Protein AF-A0A7S1TYS5-F1 (afdb_monomer_lite)

Secondary structure (DSSP, 8-state):
-HHHHHHHHHS--SSHHHHHHHHHHHHHHHSTTT-SEEEEEEEEEEEEETTTTTS--SS-EEEEEEEEEEEEEEEETTEEEEEEEEEEEEEEEESSSB-B-S----TT--PPPBSS--EEEEEEEEEEEPHHHHHH---HHHHHHHHHHHHHHHHH-BTTTB--BS-GGG-

Organism: NCBI:txid124430

Sequence (171 aa):
KNTVYALGHQHNFRSAEEFAMILADHFVTTYPQFVHKARITIEETVWQRLGGDSNPHTHAFQKIGPHTGWARAVADRSGLVSLQGGVRSLTLLKTTNSSFTNFHRDRFTLLPEAEDRLLASAIDATWDYCTSFSKRHRDWTGTSSVVLSTLIASFAGDARRGKPSPSVQTT

InterPro domains:
  IPR002042 Uricase [PF01014] (1-66)
  IPR002042 Uricase [PF01014] (84-171)
  IPR002042 Uricase [PR00093] (26-39)
  IPR002042 Uricase [PR00093] (90-106)
  IPR002042 Uricase [PR00093] (106-118)
  IPR002042 Uricase [PTHR42874] (1-171)
  IPR019842 Uricase, conserved site [PS00366] (90-117)

pLDDT: mean 94.83, std 4.05, range [80.44, 98.69]

Structure (mmCIF, N/CA/C/O backbone):
data_AF-A0A7S1TYS5-F1
#
_entry.id   AF-A0A7S1TYS5-F1
#
loop_
_atom_site.group_PDB
_atom_site.id
_atom_site.type_symbol
_atom_site.label_atom_id
_atom_site.label_alt_id
_atom_site.label_comp_id
_atom_site.label_asym_id
_atom_site.label_entity_id
_atom_site.label_seq_id
_atom_site.pdbx_PDB_ins_code
_atom_site.Cartn_x
_atom_site.Cartn_y
_atom_site.Cartn_z
_atom_site.occupancy
_atom_site.B_iso_or_equiv
_atom_site.auth_seq_id
_atom_site.auth_comp_id
_atom_site.auth_asym_id
_atom_site.auth_atom_id
_atom_site.pdbx_PDB_model_num
ATOM 1 N N . LYS A 1 1 ? -21.874 4.413 8.788 1.00 95.31 1 LYS A N 1
ATOM 2 C CA . LYS A 1 1 ? -21.680 5.694 8.059 1.00 95.31 1 LYS A CA 1
ATOM 3 C C . LYS A 1 1 ? -21.520 6.872 9.017 1.00 95.31 1 LYS A C 1
ATOM 5 O O . LYS A 1 1 ? -20.413 7.369 9.118 1.00 95.31 1 LYS A O 1
ATOM 10 N N . ASN A 1 2 ? -22.561 7.279 9.756 1.00 98.12 2 ASN A N 1
ATOM 11 C CA . ASN A 1 2 ? -22.497 8.463 10.632 1.00 98.12 2 ASN A CA 1
ATOM 12 C C . ASN A 1 2 ? -21.369 8.381 11.669 1.00 98.12 2 ASN A C 1
ATOM 14 O O . ASN A 1 2 ? -20.653 9.352 11.852 1.00 98.12 2 ASN A O 1
ATOM 18 N N . THR A 1 3 ? -21.143 7.199 12.248 1.00 98.06 3 THR A N 1
ATOM 19 C CA . THR A 1 3 ? -20.011 6.919 13.143 1.00 98.06 3 THR A CA 1
ATOM 20 C C . THR A 1 3 ? -18.654 7.259 12.525 1.00 98.06 3 THR A C 1
ATOM 22 O O . THR A 1 3 ? -17.811 7.827 13.200 1.00 98.06 3 THR A O 1
ATOM 25 N N . VAL A 1 4 ? -18.449 6.973 11.233 1.00 98.25 4 VAL A N 1
ATOM 26 C CA . VAL A 1 4 ? -17.182 7.279 10.548 1.00 98.25 4 VAL A CA 1
ATOM 27 C C . VAL A 1 4 ? -16.985 8.791 10.449 1.00 98.25 4 VAL A C 1
ATOM 29 O O . VAL A 1 4 ? -15.906 9.279 10.757 1.00 98.25 4 VAL A O 1
ATOM 32 N N . TYR A 1 5 ? -18.030 9.544 10.090 1.00 98.19 5 TYR A N 1
ATOM 33 C CA . TYR A 1 5 ? -17.957 11.009 10.050 1.00 98.19 5 TYR A CA 1
ATOM 34 C C . TYR A 1 5 ? -17.767 11.623 11.440 1.00 98.19 5 TYR A C 1
ATOM 36 O O . TYR A 1 5 ? -16.954 12.528 11.597 1.00 98.19 5 TYR A O 1
ATOM 44 N N . ALA A 1 6 ? -18.479 11.112 12.448 1.00 98.38 6 ALA A N 1
ATOM 45 C CA . ALA A 1 6 ? -18.360 11.583 13.822 1.00 98.38 6 ALA A CA 1
ATOM 46 C C . ALA A 1 6 ? -16.943 11.360 14.365 1.00 98.38 6 ALA A C 1
ATOM 48 O O . ALA A 1 6 ? -16.321 12.305 14.837 1.00 98.38 6 ALA A O 1
ATOM 49 N N . LEU A 1 7 ? -16.395 10.150 14.217 1.00 98.12 7 LEU A N 1
ATOM 50 C CA . LEU A 1 7 ? -15.042 9.837 14.677 1.00 98.12 7 LEU A CA 1
ATOM 51 C C . LEU A 1 7 ? -13.973 10.581 13.875 1.00 98.12 7 LEU A C 1
ATOM 53 O O . LEU A 1 7 ? -12.987 11.023 14.455 1.00 98.12 7 LEU A O 1
ATOM 57 N N . GLY A 1 8 ? -14.188 10.780 12.572 1.00 97.50 8 GLY A N 1
ATOM 58 C CA . GLY A 1 8 ? -13.300 11.592 11.740 1.00 97.50 8 GLY A CA 1
ATOM 59 C C . GLY A 1 8 ? -13.267 13.071 12.144 1.00 97.50 8 GLY A C 1
ATOM 60 O O . GLY A 1 8 ? -12.265 13.737 11.918 1.00 97.50 8 GLY A O 1
ATOM 61 N N . HIS A 1 9 ? -14.339 13.582 12.756 1.00 97.31 9 HIS A N 1
ATOM 62 C CA . HIS A 1 9 ? -14.380 14.933 13.320 1.00 97.31 9 HIS A CA 1
ATOM 63 C C . HIS A 1 9 ? -13.829 14.998 14.755 1.00 97.31 9 HIS A C 1
ATOM 65 O O . HIS A 1 9 ? -13.196 15.981 15.126 1.00 97.31 9 HIS A O 1
ATOM 71 N N . GLN A 1 10 ? -14.079 13.969 15.570 1.00 96.81 10 GLN A N 1
ATOM 72 C CA . GLN A 1 10 ? -13.725 13.938 16.995 1.00 96.81 10 GLN A CA 1
ATOM 73 C C . GLN A 1 10 ? -12.254 13.608 17.263 1.00 96.81 10 GLN A C 1
ATOM 75 O O . GLN A 1 10 ? -11.717 14.013 18.293 1.00 96.81 10 GLN A O 1
ATOM 80 N N . HIS A 1 11 ? -11.609 12.854 16.372 1.00 96.12 11 HIS A N 1
ATOM 81 C CA . HIS A 1 11 ? -10.235 12.404 16.555 1.00 96.12 11 HIS A CA 1
ATOM 82 C C . HIS A 1 11 ? -9.283 13.085 15.579 1.00 96.12 11 HIS A C 1
ATOM 84 O O . HIS A 1 11 ? -9.564 13.212 14.391 1.00 96.12 11 HIS A O 1
ATOM 90 N N . ASN A 1 12 ? -8.097 13.425 16.079 1.00 93.50 12 ASN A N 1
ATOM 91 C CA . ASN A 1 12 ? -6.962 13.750 15.230 1.00 93.50 12 ASN A CA 1
ATOM 92 C C . ASN A 1 12 ? -6.254 12.452 14.836 1.00 93.50 12 ASN A C 1
ATOM 94 O O . ASN A 1 12 ? -5.852 11.678 15.704 1.00 93.50 12 ASN A O 1
ATOM 98 N N . PHE A 1 13 ? -6.078 12.241 13.538 1.00 94.25 13 PHE A N 1
ATOM 99 C CA . PHE A 1 13 ? -5.309 11.139 12.966 1.00 94.25 13 PHE A CA 1
ATOM 100 C C . PHE A 1 13 ? -4.412 11.685 11.856 1.00 94.25 13 PHE A C 1
ATOM 102 O O . PHE A 1 13 ? -4.726 12.697 11.228 1.00 94.25 13 PHE A O 1
ATOM 109 N N . ARG A 1 14 ? -3.272 11.034 11.635 1.00 92.06 14 ARG A N 1
ATOM 110 C CA . ARG A 1 14 ? -2.250 11.463 10.666 1.00 92.06 14 ARG A CA 1
ATOM 111 C C . ARG A 1 14 ? -2.069 10.494 9.502 1.00 92.06 14 ARG A C 1
ATOM 113 O O . ARG A 1 14 ? -1.295 10.782 8.597 1.00 92.06 14 ARG A O 1
ATOM 120 N N . SER A 1 15 ? -2.746 9.348 9.547 1.00 94.81 15 SER A N 1
ATOM 121 C CA . SER A 1 15 ? -2.626 8.272 8.560 1.00 94.81 15 SER A CA 1
ATOM 122 C C . SER A 1 15 ? -3.908 7.445 8.471 1.00 94.81 15 SER A C 1
ATOM 124 O O . SER A 1 15 ? -4.724 7.428 9.403 1.00 94.81 15 SER A O 1
ATOM 126 N N . ALA A 1 16 ? -4.058 6.719 7.364 1.00 96.31 16 ALA A N 1
ATOM 127 C CA . ALA A 1 16 ? -5.119 5.736 7.189 1.00 96.31 16 ALA A CA 1
ATOM 128 C C . ALA A 1 16 ? -5.057 4.616 8.246 1.00 96.31 16 ALA A C 1
ATOM 130 O O . ALA A 1 16 ? -6.099 4.165 8.720 1.00 96.31 16 ALA A O 1
ATOM 131 N N . GLU A 1 17 ? -3.862 4.192 8.668 1.00 96.75 17 GLU A N 1
ATOM 132 C CA . GLU A 1 17 ? -3.672 3.187 9.717 1.00 96.75 17 GLU A CA 1
ATOM 133 C C . 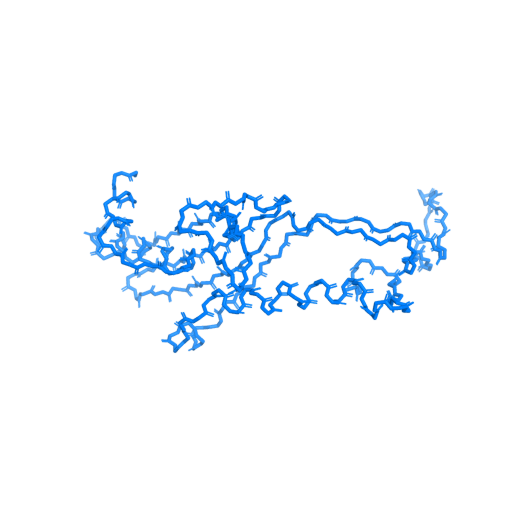GLU A 1 17 ? -4.270 3.623 11.055 1.00 96.75 17 GLU A C 1
ATOM 135 O O . GLU A 1 17 ? -5.035 2.872 11.665 1.00 96.75 17 GLU A O 1
ATOM 140 N N . GLU A 1 18 ? -3.959 4.841 11.505 1.00 95.81 18 GLU A N 1
ATOM 141 C CA . GLU A 1 18 ? -4.497 5.379 12.759 1.00 95.81 18 GLU A CA 1
ATOM 142 C C . GLU A 1 18 ? -6.014 5.450 12.728 1.00 95.81 18 GLU A C 1
ATOM 144 O O . GLU A 1 18 ? -6.677 4.999 13.665 1.00 95.81 18 GLU A O 1
ATOM 149 N N . PHE A 1 19 ? -6.575 5.961 11.634 1.00 97.62 19 PHE A N 1
ATOM 150 C CA . PHE A 1 19 ? -8.018 6.084 11.537 1.00 97.62 19 PHE A CA 1
ATOM 151 C C . PHE A 1 19 ? -8.706 4.717 11.458 1.00 97.62 19 PHE A C 1
ATOM 153 O O . PHE A 1 19 ? -9.735 4.505 12.099 1.00 97.62 19 PHE A O 1
ATOM 160 N N . ALA A 1 20 ? -8.108 3.745 10.762 1.00 97.94 20 ALA A N 1
ATOM 161 C CA . ALA A 1 20 ? -8.619 2.381 10.727 1.00 97.94 20 ALA A CA 1
ATOM 162 C C . ALA A 1 20 ? -8.632 1.741 12.125 1.00 97.94 20 ALA A C 1
ATOM 164 O O . ALA A 1 20 ? -9.608 1.071 12.470 1.00 97.94 20 ALA A O 1
ATOM 165 N N . MET A 1 21 ? -7.593 1.969 12.937 1.00 96.88 21 MET A N 1
ATOM 166 C CA . MET A 1 21 ? -7.543 1.495 14.325 1.00 96.88 21 MET A CA 1
ATOM 167 C C . MET A 1 21 ? -8.620 2.147 15.193 1.00 96.88 21 MET A C 1
ATOM 169 O O . MET A 1 21 ? -9.323 1.427 15.894 1.00 96.88 21 MET A O 1
ATOM 173 N N . ILE A 1 22 ? -8.794 3.471 15.106 1.00 97.38 22 ILE A N 1
ATOM 174 C CA . ILE A 1 22 ? -9.832 4.210 15.849 1.00 97.38 22 ILE A CA 1
ATOM 175 C C . ILE A 1 22 ? -11.222 3.650 15.532 1.00 97.38 22 ILE A C 1
ATOM 177 O O . ILE A 1 22 ? -12.009 3.359 16.431 1.00 97.38 22 ILE A O 1
ATOM 181 N N . LEU A 1 23 ? -11.519 3.454 14.245 1.00 98.44 23 LEU A N 1
ATOM 182 C CA . LEU A 1 23 ? -12.795 2.894 13.812 1.00 98.44 23 LEU A CA 1
ATOM 183 C C . LEU A 1 23 ? -12.981 1.454 14.307 1.00 98.44 23 LEU A C 1
ATOM 185 O O . LEU A 1 23 ? -14.066 1.106 14.772 1.00 98.44 23 LEU A O 1
ATOM 189 N N . ALA A 1 24 ? -11.948 0.613 14.201 1.00 98.06 24 ALA A N 1
ATOM 190 C CA . ALA A 1 24 ? -12.029 -0.787 14.602 1.00 98.06 24 ALA A CA 1
ATOM 191 C C . ALA A 1 24 ? -12.254 -0.922 16.115 1.00 98.06 24 ALA A C 1
ATOM 193 O O . ALA A 1 24 ? -13.146 -1.664 16.528 1.00 98.06 24 ALA A O 1
ATOM 194 N N . ASP A 1 25 ? -11.495 -0.166 16.910 1.00 97.50 25 ASP A N 1
ATOM 195 C CA . ASP A 1 25 ? -11.606 -0.118 18.367 1.00 97.50 25 ASP A CA 1
ATOM 196 C C . ASP A 1 25 ? -12.988 0.375 18.811 1.00 97.50 25 ASP A C 1
ATOM 198 O O . ASP A 1 25 ? -13.644 -0.268 19.631 1.00 97.50 25 ASP A O 1
ATOM 202 N N . HIS A 1 26 ? -13.503 1.441 18.191 1.00 98.00 26 HIS A N 1
ATOM 203 C CA . HIS A 1 26 ? -14.823 1.974 18.520 1.00 98.00 26 HIS A CA 1
ATOM 204 C C . HIS A 1 26 ? -15.932 0.917 18.411 1.00 98.00 26 HIS A C 1
ATOM 206 O O . HIS A 1 26 ? -16.761 0.797 19.313 1.00 98.00 26 HIS A O 1
ATOM 212 N N . PHE A 1 27 ? -15.974 0.135 17.327 1.00 98.25 27 PHE A N 1
ATOM 213 C CA . PHE A 1 27 ? -17.058 -0.832 17.135 1.00 98.25 27 PHE A CA 1
ATOM 214 C C . PHE A 1 27 ? -17.015 -1.988 18.140 1.00 98.25 27 PHE A C 1
ATOM 216 O O . PHE A 1 27 ? -18.071 -2.400 18.623 1.00 98.25 27 PHE A O 1
ATOM 223 N N . VAL A 1 28 ? -15.825 -2.504 18.467 1.00 98.12 28 VAL A N 1
ATOM 224 C CA . VAL A 1 28 ? -15.683 -3.631 19.408 1.00 98.12 28 VAL A CA 1
ATOM 225 C C . VAL A 1 28 ? -15.885 -3.208 20.865 1.00 98.12 28 VAL A C 1
ATOM 227 O O . VAL A 1 28 ? -16.372 -4.008 21.663 1.00 98.12 28 VAL A O 1
ATOM 230 N N . THR A 1 29 ? -15.567 -1.956 21.208 1.00 97.44 29 THR A N 1
ATOM 231 C CA . THR A 1 29 ? -15.734 -1.407 22.565 1.00 97.44 29 THR A CA 1
ATOM 232 C C . THR A 1 29 ? -17.143 -0.877 22.827 1.00 97.44 29 THR A C 1
ATOM 234 O O . THR A 1 29 ? -17.664 -1.060 23.924 1.00 97.44 29 THR A O 1
ATOM 237 N N . THR A 1 30 ? -17.790 -0.265 21.830 1.00 97.69 30 THR A N 1
ATOM 238 C CA . THR A 1 30 ? -19.126 0.344 21.983 1.00 97.69 30 THR A CA 1
ATOM 239 C C . THR A 1 30 ? -20.242 -0.698 21.972 1.00 97.69 30 THR A C 1
ATOM 241 O O . THR A 1 30 ? -21.228 -0.564 22.697 1.00 97.69 30 THR A O 1
ATOM 244 N N . TYR A 1 31 ? -20.096 -1.761 21.175 1.00 96.69 31 TYR A N 1
ATOM 245 C CA . TYR A 1 31 ? -21.123 -2.794 21.008 1.00 96.69 31 TYR A CA 1
ATOM 246 C C . TYR A 1 31 ? -20.615 -4.187 21.401 1.00 96.69 31 TYR A C 1
ATOM 248 O O . TYR A 1 31 ? -20.747 -5.130 20.616 1.00 96.69 31 TYR A O 1
ATOM 256 N N . PRO A 1 32 ? -20.069 -4.373 22.616 1.00 94.69 32 PRO A N 1
ATOM 257 C CA . PRO A 1 32 ? -19.341 -5.588 22.972 1.00 94.69 32 PRO A CA 1
ATOM 258 C C . PRO A 1 32 ? -20.232 -6.834 22.952 1.00 94.69 32 PRO A C 1
ATOM 260 O O . PRO A 1 32 ? -19.739 -7.936 22.728 1.00 94.69 32 PRO A O 1
ATOM 263 N N . GLN A 1 33 ? -21.544 -6.681 23.150 1.00 96.12 33 GLN A N 1
ATOM 264 C CA . GLN A 1 33 ? -22.501 -7.792 23.138 1.00 96.12 33 GLN A CA 1
ATOM 265 C C . GLN A 1 33 ? -22.765 -8.350 21.731 1.00 96.12 33 GLN A C 1
ATOM 267 O O . GLN A 1 33 ? -23.053 -9.535 21.607 1.00 96.12 33 GLN A O 1
ATOM 272 N N . PHE A 1 34 ? -22.634 -7.526 20.686 1.00 96.56 34 PHE A N 1
ATOM 273 C CA . PHE A 1 34 ? -23.006 -7.884 19.309 1.00 96.56 34 PHE A CA 1
ATOM 274 C C . PHE A 1 34 ? -21.806 -7.944 18.360 1.00 96.56 34 PHE A C 1
ATOM 276 O O . PHE A 1 34 ? -21.807 -8.703 17.393 1.00 96.56 34 PHE A O 1
ATOM 283 N N . VAL A 1 35 ? -20.774 -7.142 18.622 1.00 97.69 35 VAL A N 1
ATOM 284 C CA . VAL A 1 35 ? -19.592 -7.024 17.771 1.00 97.69 35 VAL A CA 1
ATOM 285 C C . VAL A 1 35 ? -18.422 -7.725 18.446 1.00 97.69 35 VAL A C 1
ATOM 287 O O . VAL A 1 35 ? -17.851 -7.251 19.424 1.00 97.69 35 VAL A O 1
ATOM 290 N N . HIS A 1 36 ? -18.051 -8.880 17.902 1.00 97.19 36 HIS A N 1
ATOM 291 C CA . HIS A 1 36 ? -16.899 -9.650 18.379 1.00 97.19 36 HIS A CA 1
ATOM 292 C C . HIS A 1 36 ? -15.593 -9.231 17.709 1.00 97.19 36 HIS A C 1
ATOM 294 O O . HIS A 1 36 ? -14.529 -9.357 18.306 1.00 97.19 36 HIS A O 1
ATOM 300 N N . LYS A 1 37 ? -15.675 -8.762 16.462 1.00 98.12 37 LYS A N 1
ATOM 301 C CA . LYS A 1 37 ? -14.524 -8.413 15.636 1.00 98.12 37 LYS A CA 1
ATOM 302 C C . LYS A 1 37 ? -14.919 -7.326 14.648 1.00 98.12 37 LYS A C 1
ATOM 304 O O . LYS A 1 37 ? -15.963 -7.431 14.007 1.00 98.12 37 LYS A O 1
ATOM 309 N N . ALA A 1 38 ? -14.073 -6.317 14.498 1.00 98.44 38 ALA A N 1
ATOM 310 C CA . ALA A 1 38 ? -14.223 -5.264 13.506 1.00 98.44 38 ALA A CA 1
ATOM 311 C C . ALA A 1 38 ? -13.052 -5.317 12.525 1.00 98.44 38 ALA A C 1
ATOM 313 O O . ALA A 1 38 ? -11.895 -5.443 12.924 1.00 98.44 38 ALA A O 1
ATOM 314 N N . ARG A 1 39 ? -13.357 -5.219 11.230 1.00 98.62 39 ARG A N 1
ATOM 315 C CA . ARG A 1 39 ? -12.371 -5.116 10.151 1.00 98.62 39 ARG A CA 1
ATOM 316 C C . ARG A 1 39 ? -12.646 -3.840 9.380 1.00 98.62 39 ARG A C 1
ATOM 318 O O . ARG A 1 39 ? -13.684 -3.724 8.736 1.00 98.62 39 ARG A O 1
ATOM 325 N N . ILE A 1 40 ? -11.694 -2.923 9.418 1.00 98.69 40 ILE A N 1
ATOM 326 C CA . ILE A 1 40 ? -11.775 -1.631 8.749 1.00 98.69 40 ILE A CA 1
ATOM 327 C C . ILE A 1 40 ? -10.707 -1.593 7.670 1.00 98.69 40 ILE A C 1
ATOM 329 O O . ILE A 1 40 ? -9.561 -1.950 7.920 1.00 98.69 40 ILE A O 1
ATOM 333 N N . THR A 1 41 ? -11.089 -1.217 6.454 1.00 98.62 41 THR A N 1
ATOM 334 C CA . THR A 1 41 ? -10.171 -0.993 5.332 1.00 98.62 41 THR A CA 1
ATOM 335 C C . THR A 1 41 ? -10.369 0.433 4.841 1.00 98.62 41 THR A C 1
ATOM 337 O O . THR A 1 41 ? -11.511 0.861 4.679 1.00 98.62 41 THR A O 1
ATOM 340 N N . ILE A 1 42 ? -9.269 1.154 4.651 1.00 98.25 42 ILE A N 1
ATOM 341 C CA . ILE A 1 42 ? -9.248 2.550 4.220 1.00 98.25 42 ILE A CA 1
ATOM 342 C C . ILE A 1 42 ? -8.360 2.656 2.988 1.00 98.25 42 ILE A C 1
ATOM 344 O O . ILE A 1 42 ? -7.256 2.115 2.968 1.00 98.25 42 ILE A O 1
ATOM 348 N N . GLU A 1 43 ? -8.854 3.368 1.982 1.00 96.75 43 GLU A N 1
ATOM 349 C CA . GLU A 1 43 ? -8.076 3.825 0.836 1.00 96.75 43 GLU A CA 1
ATOM 350 C C . GLU A 1 43 ? -7.904 5.337 0.932 1.00 96.75 43 GLU A C 1
ATOM 352 O O . GLU A 1 43 ? -8.871 6.083 1.105 1.00 96.75 43 GLU A O 1
ATOM 357 N N . GLU A 1 44 ? -6.660 5.783 0.841 1.00 95.06 44 GLU A N 1
ATOM 358 C CA . GLU A 1 44 ? -6.265 7.174 0.972 1.00 95.06 44 GLU A CA 1
ATOM 359 C C . GLU A 1 44 ? -5.921 7.750 -0.400 1.00 95.06 44 GLU A C 1
ATOM 361 O O . GLU A 1 44 ? -5.027 7.274 -1.104 1.00 95.06 44 GLU A O 1
ATOM 366 N N . THR A 1 45 ? -6.625 8.815 -0.780 1.00 94.88 45 THR A N 1
ATOM 367 C CA . THR A 1 45 ? -6.226 9.621 -1.935 1.00 94.88 45 THR A CA 1
ATOM 368 C C . THR A 1 45 ? -5.052 10.512 -1.549 1.00 94.88 45 THR A C 1
ATOM 370 O O . THR A 1 45 ? -5.164 11.298 -0.611 1.00 94.88 45 THR A O 1
ATOM 373 N N . VAL A 1 46 ? -3.961 10.438 -2.312 1.00 90.81 46 VAL A N 1
ATOM 374 C CA . VAL A 1 46 ? -2.752 11.224 -2.051 1.00 90.81 46 VAL A CA 1
ATOM 375 C C . VAL A 1 46 ? -2.908 12.641 -2.606 1.00 90.81 46 VAL A C 1
ATOM 377 O O . VAL A 1 46 ? -3.130 12.843 -3.802 1.00 90.81 46 VAL A O 1
ATOM 380 N N . TRP A 1 47 ? -2.759 13.633 -1.731 1.00 92.69 47 TRP A N 1
ATOM 381 C CA . TRP A 1 47 ? -2.756 15.053 -2.078 1.00 92.69 47 TRP A CA 1
ATOM 382 C C . TRP A 1 47 ? -1.400 15.670 -1.743 1.00 92.69 47 TRP A C 1
ATOM 384 O O . TRP A 1 47 ? -0.970 15.651 -0.593 1.00 92.69 47 TRP A O 1
ATOM 394 N N . GLN A 1 48 ? -0.737 16.254 -2.737 1.00 91.50 48 GLN A N 1
ATOM 395 C CA . GLN A 1 48 ? 0.498 17.008 -2.552 1.00 91.50 48 GLN A CA 1
ATOM 396 C C . GLN A 1 48 ? 0.183 18.496 -2.447 1.00 91.50 48 GLN A C 1
ATOM 398 O O . GLN A 1 48 ? -0.540 19.056 -3.271 1.00 91.50 48 GLN A O 1
ATOM 403 N N . ARG A 1 49 ? 0.739 19.153 -1.430 1.00 94.00 49 ARG A N 1
ATOM 404 C CA . ARG A 1 49 ? 0.644 20.606 -1.284 1.00 94.00 49 ARG A CA 1
ATOM 405 C C . ARG A 1 49 ? 1.442 21.293 -2.393 1.00 94.00 49 ARG A C 1
ATOM 407 O O . ARG A 1 49 ? 2.590 20.935 -2.642 1.00 94.00 49 ARG A O 1
ATOM 414 N N . LEU A 1 50 ? 0.840 22.285 -3.045 1.00 93.81 50 LEU A N 1
ATOM 415 C CA . LEU A 1 50 ? 1.514 23.064 -4.087 1.00 93.81 50 LEU A CA 1
ATOM 416 C C . LEU A 1 50 ? 2.566 24.013 -3.490 1.00 93.81 50 LEU A C 1
ATOM 418 O O . LEU A 1 50 ? 2.455 24.402 -2.331 1.00 93.81 50 LEU A O 1
ATOM 422 N N . GLY A 1 51 ? 3.562 24.412 -4.289 1.00 88.06 51 GLY A N 1
ATOM 423 C CA . GLY A 1 51 ? 4.595 25.387 -3.896 1.00 88.06 51 GLY A CA 1
ATOM 424 C C . GLY A 1 51 ? 5.892 24.797 -3.321 1.00 88.06 51 GLY A C 1
ATOM 425 O O . GLY A 1 51 ? 6.851 25.536 -3.106 1.00 88.06 51 GLY A O 1
ATOM 426 N N . GLY A 1 52 ? 5.956 23.471 -3.146 1.00 82.06 52 GLY A N 1
ATOM 427 C CA . GLY A 1 52 ? 7.149 22.767 -2.658 1.00 82.06 52 GLY A CA 1
ATOM 428 C C . GLY A 1 52 ? 7.520 23.117 -1.212 1.00 82.06 52 GLY A C 1
ATOM 429 O O . GLY A 1 52 ? 6.758 23.774 -0.504 1.00 82.06 52 GLY A O 1
ATOM 430 N N . ASP A 1 53 ? 8.702 22.676 -0.778 1.00 80.44 53 ASP A N 1
ATOM 431 C CA . ASP A 1 53 ? 9.146 22.833 0.617 1.00 80.44 53 ASP A CA 1
ATOM 432 C C . ASP A 1 53 ? 9.521 24.280 0.974 1.00 80.44 53 ASP A C 1
ATOM 434 O O . ASP A 1 53 ? 9.410 24.684 2.129 1.00 80.44 53 ASP A O 1
ATOM 438 N N . SER A 1 54 ? 9.957 25.078 -0.007 1.00 87.00 54 SER A N 1
ATOM 439 C CA . SER A 1 54 ? 10.447 26.443 0.220 1.00 87.00 54 SER A CA 1
ATOM 440 C C . SER A 1 54 ? 9.343 27.499 0.296 1.00 87.00 54 SER A C 1
ATOM 442 O O . SER A 1 54 ? 9.544 28.530 0.936 1.00 87.00 54 SER A O 1
ATOM 444 N N . ASN A 1 55 ? 8.188 27.271 -0.339 1.00 91.56 55 ASN A N 1
ATOM 445 C CA . ASN A 1 55 ? 7.045 28.186 -0.290 1.00 91.56 55 ASN A CA 1
ATOM 446 C C . ASN A 1 55 ? 5.705 27.429 -0.404 1.00 91.56 55 ASN A C 1
ATOM 448 O O . ASN A 1 55 ? 5.003 27.549 -1.415 1.00 91.56 55 ASN A O 1
ATOM 452 N N . PRO A 1 56 ? 5.343 26.622 0.610 1.00 93.62 56 PRO A N 1
ATOM 453 C CA . PRO A 1 56 ? 4.137 25.808 0.569 1.00 93.62 56 PRO A CA 1
ATOM 454 C C . PRO A 1 56 ? 2.879 26.681 0.515 1.00 93.62 56 PRO A C 1
ATOM 456 O O . PRO A 1 56 ? 2.639 27.527 1.376 1.00 93.62 56 PRO A O 1
ATOM 459 N N . HIS A 1 57 ? 2.018 26.428 -0.469 1.00 96.19 57 HIS A N 1
ATOM 460 C CA . HIS A 1 57 ? 0.743 27.117 -0.599 1.00 96.19 57 HIS A CA 1
ATOM 461 C C . HIS A 1 57 ? -0.145 26.820 0.617 1.00 96.19 57 HIS A C 1
ATOM 463 O O . HIS A 1 57 ? -0.263 25.677 1.073 1.00 96.19 57 HIS A O 1
ATOM 469 N N . THR A 1 58 ? -0.827 27.843 1.131 1.00 96.31 58 THR A N 1
ATOM 470 C CA . THR A 1 58 ? -1.581 27.753 2.393 1.00 96.31 58 THR A CA 1
ATOM 471 C C . THR A 1 58 ? -2.755 26.770 2.315 1.00 96.31 58 THR A C 1
ATOM 473 O O . THR A 1 58 ? -2.977 26.001 3.249 1.00 96.31 58 THR A O 1
ATOM 476 N N . HIS A 1 59 ? -3.462 26.730 1.182 1.00 95.69 59 HIS A N 1
ATOM 477 C CA . HIS A 1 59 ? -4.677 25.917 1.013 1.00 95.69 59 HIS A CA 1
ATOM 478 C C . HIS A 1 59 ? -4.840 25.227 -0.358 1.00 95.69 59 HIS A C 1
ATOM 480 O O . HIS A 1 59 ? -5.938 24.774 -0.669 1.00 95.69 59 HIS A O 1
ATOM 486 N N . ALA A 1 60 ? -3.795 25.140 -1.191 1.00 95.44 60 ALA A N 1
ATOM 487 C CA . ALA A 1 60 ? -3.898 24.533 -2.524 1.00 95.44 60 ALA A CA 1
ATOM 488 C C . ALA A 1 60 ? -3.120 23.215 -2.609 1.00 95.44 60 ALA A C 1
ATOM 490 O O . ALA A 1 60 ? -1.980 23.114 -2.144 1.00 95.44 60 ALA A O 1
ATOM 491 N N . PHE A 1 61 ? -3.750 22.217 -3.228 1.00 95.75 61 PHE A N 1
ATOM 492 C CA . PHE A 1 61 ? -3.253 20.848 -3.313 1.00 95.75 61 PHE A CA 1
ATOM 493 C C . PHE A 1 61 ? -3.508 20.264 -4.702 1.00 95.75 61 PHE A C 1
ATOM 495 O O . PHE A 1 61 ? -4.518 20.563 -5.337 1.00 95.75 61 PHE A O 1
ATOM 502 N N . GLN A 1 62 ? -2.615 19.385 -5.141 1.00 95.00 62 GLN A N 1
ATOM 503 C CA . GLN A 1 62 ? -2.752 18.583 -6.348 1.00 95.00 62 GLN A CA 1
ATOM 504 C C . GLN A 1 62 ? -2.914 17.114 -5.967 1.00 95.00 62 GLN A C 1
ATOM 506 O O . GLN A 1 62 ? -2.173 16.594 -5.134 1.00 95.00 62 GLN A O 1
ATOM 511 N N . LYS A 1 63 ? -3.874 16.427 -6.590 1.00 94.25 63 LYS A N 1
ATOM 512 C CA . LYS A 1 63 ? -3.991 14.974 -6.462 1.00 94.25 63 LYS A CA 1
ATOM 513 C C . LYS A 1 63 ? -2.796 14.328 -7.158 1.00 94.25 63 LYS A C 1
ATOM 515 O O . LYS A 1 63 ? -2.586 14.570 -8.345 1.00 94.25 63 LYS A O 1
ATOM 520 N N . ILE A 1 64 ? -2.058 13.491 -6.438 1.00 89.50 64 ILE A N 1
ATOM 521 C CA . ILE A 1 64 ? -0.974 12.672 -6.989 1.00 89.50 64 ILE A CA 1
ATOM 522 C C . ILE A 1 64 ? -1.500 11.251 -7.171 1.00 89.50 64 ILE A C 1
ATOM 524 O O . ILE A 1 64 ? -2.261 10.751 -6.347 1.00 89.50 64 ILE A O 1
ATOM 528 N N . GLY A 1 65 ? -1.160 10.616 -8.290 1.00 83.06 65 GLY A N 1
ATOM 529 C CA . GLY A 1 65 ? -1.708 9.310 -8.644 1.00 83.06 65 GLY A CA 1
ATOM 530 C C . GLY A 1 65 ? -1.279 8.860 -10.040 1.00 83.06 65 GLY A C 1
ATOM 531 O O . GLY A 1 65 ? -0.690 9.652 -10.774 1.00 83.06 65 GLY A O 1
ATOM 532 N N . PRO A 1 66 ? -1.521 7.589 -10.402 1.00 87.38 66 PRO A N 1
ATOM 533 C CA . PRO A 1 66 ? -2.752 6.846 -10.092 1.00 87.38 66 PRO A CA 1
ATOM 534 C C . PRO A 1 66 ? -2.794 6.102 -8.750 1.00 87.38 66 PRO A C 1
ATOM 536 O O . PRO A 1 66 ? -3.856 5.607 -8.387 1.00 87.38 66 PRO A O 1
ATOM 539 N N . HIS A 1 67 ? -1.684 6.016 -8.016 1.00 93.38 67 HIS A N 1
ATOM 540 C CA . HIS A 1 67 ? -1.623 5.213 -6.796 1.00 93.38 67 HIS A CA 1
ATOM 541 C C . HIS A 1 67 ? -2.382 5.815 -5.603 1.00 93.38 67 HIS A C 1
ATOM 543 O O . HIS A 1 67 ? -2.493 7.034 -5.471 1.00 93.38 67 HIS A O 1
ATOM 549 N N . THR A 1 68 ? -2.870 4.949 -4.714 1.00 95.44 68 THR A N 1
ATOM 550 C CA . THR A 1 68 ? -3.527 5.317 -3.449 1.00 95.44 68 THR A CA 1
ATOM 551 C C . THR A 1 68 ? -2.845 4.641 -2.264 1.00 95.44 68 THR A C 1
ATOM 553 O O . THR A 1 68 ? -2.307 3.535 -2.385 1.00 95.44 68 THR A O 1
ATOM 556 N N . GLY A 1 69 ? -2.858 5.312 -1.111 1.00 95.44 69 GLY A N 1
ATOM 557 C CA . GLY A 1 69 ? -2.493 4.689 0.158 1.00 95.44 69 GLY A CA 1
ATOM 558 C C . GLY A 1 69 ? -3.569 3.694 0.582 1.00 95.44 69 GLY A C 1
ATOM 559 O O . GLY A 1 69 ? -4.741 3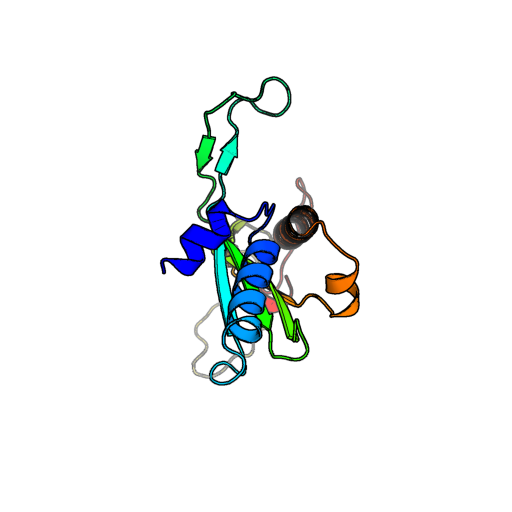.839 0.229 1.00 95.44 69 GLY A O 1
ATOM 560 N N . TRP A 1 70 ? -3.188 2.662 1.323 1.00 97.50 70 TRP A N 1
ATOM 561 C CA . TRP A 1 70 ? -4.105 1.617 1.753 1.00 97.50 70 TRP A CA 1
ATOM 562 C C . TRP A 1 70 ? -3.771 1.166 3.170 1.00 97.50 70 TRP A C 1
ATOM 564 O O . TRP A 1 70 ? -2.612 0.924 3.492 1.00 97.50 70 TRP A O 1
ATOM 574 N N . ALA A 1 71 ? -4.784 1.000 4.013 1.00 98.19 71 ALA A N 1
ATOM 575 C CA . ALA A 1 71 ? -4.606 0.470 5.357 1.00 98.19 71 ALA A CA 1
ATOM 576 C C . ALA A 1 71 ? -5.742 -0.471 5.743 1.00 98.19 71 ALA A C 1
ATOM 578 O O . ALA A 1 71 ? -6.898 -0.296 5.341 1.00 98.19 71 ALA A O 1
ATOM 579 N N . ARG A 1 72 ? -5.430 -1.455 6.587 1.00 98.62 72 ARG A N 1
ATOM 580 C CA . ARG A 1 72 ? -6.435 -2.314 7.210 1.00 98.62 72 ARG A CA 1
ATOM 581 C C . ARG A 1 72 ? -6.119 -2.574 8.667 1.00 98.62 72 ARG A C 1
ATOM 583 O O . ARG A 1 72 ? -5.071 -3.124 8.984 1.00 98.62 72 ARG A O 1
ATOM 5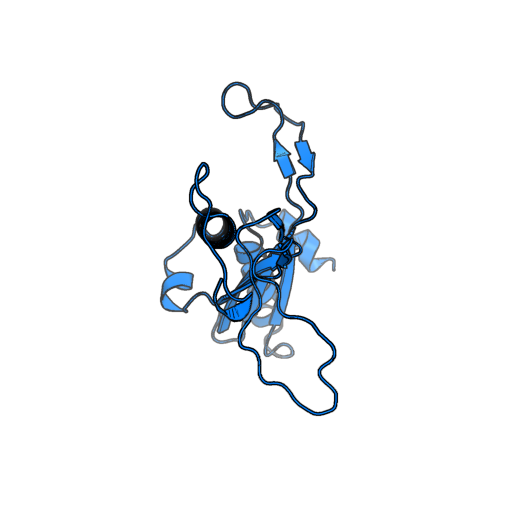90 N N . ALA A 1 73 ? -7.087 -2.289 9.528 1.00 97.94 73 ALA A N 1
ATOM 591 C CA . ALA A 1 73 ? -7.054 -2.668 10.931 1.00 97.94 73 ALA A CA 1
ATOM 592 C C . ALA A 1 73 ? -8.104 -3.741 11.212 1.00 97.94 73 ALA A C 1
ATOM 594 O O . ALA A 1 73 ? -9.233 -3.696 10.711 1.00 97.94 73 ALA A O 1
ATOM 595 N N . VAL A 1 74 ? -7.724 -4.711 12.033 1.00 98.25 74 VAL A N 1
ATOM 596 C CA . VAL A 1 74 ? -8.624 -5.714 12.586 1.00 98.25 74 VAL A CA 1
ATOM 597 C C . VAL A 1 74 ? -8.482 -5.675 14.095 1.00 98.25 74 VAL A C 1
ATOM 599 O O . VAL A 1 74 ? -7.373 -5.831 14.601 1.00 98.25 74 VAL A O 1
ATOM 602 N N . ALA A 1 75 ? -9.591 -5.494 14.801 1.00 97.81 75 ALA A N 1
ATOM 603 C CA . ALA A 1 75 ? -9.639 -5.506 16.257 1.00 97.81 75 ALA A CA 1
ATOM 604 C C . ALA A 1 75 ? -10.724 -6.465 16.752 1.00 97.81 75 ALA A C 1
ATOM 606 O O . ALA A 1 75 ? -11.714 -6.711 16.058 1.00 97.81 75 ALA A O 1
ATOM 607 N N . ASP A 1 76 ? -10.527 -6.997 17.949 1.00 97.38 76 ASP A N 1
ATOM 608 C CA . ASP A 1 76 ? -11.531 -7.707 18.733 1.00 97.38 76 ASP A CA 1
ATOM 609 C C . ASP A 1 76 ? -11.543 -7.156 20.169 1.00 97.38 76 ASP A C 1
ATOM 611 O O . ASP A 1 76 ? -10.918 -6.136 20.460 1.00 97.38 76 ASP A O 1
ATOM 615 N N . ARG A 1 77 ? -12.263 -7.810 21.085 1.00 94.00 77 ARG A N 1
ATOM 616 C CA . ARG A 1 77 ? -12.375 -7.346 22.479 1.00 94.00 77 ARG A CA 1
ATOM 617 C C . ARG A 1 77 ? -11.050 -7.340 23.253 1.00 94.00 77 ARG A C 1
ATOM 619 O O . ARG A 1 77 ? -10.972 -6.692 24.290 1.00 94.00 77 ARG A O 1
ATOM 626 N N . SER A 1 78 ? -10.035 -8.069 22.791 1.00 93.81 78 SER A N 1
ATOM 627 C CA . SER A 1 78 ? -8.686 -8.061 23.372 1.00 93.81 78 SER A CA 1
ATOM 628 C C . SER A 1 78 ? -7.812 -6.915 22.844 1.00 93.81 78 SER A C 1
ATOM 630 O O . SER A 1 78 ? -6.719 -6.683 23.364 1.00 93.81 78 SER A O 1
ATOM 632 N N . GLY A 1 79 ? -8.302 -6.176 21.844 1.00 93.12 79 GLY A N 1
ATOM 633 C CA . GLY A 1 79 ? -7.640 -5.037 21.221 1.00 93.12 79 GLY A CA 1
ATOM 634 C C . GLY A 1 79 ? -7.285 -5.292 19.756 1.00 93.12 79 GLY A C 1
ATOM 635 O O . GLY A 1 79 ? -7.960 -6.028 19.033 1.00 93.12 79 GLY A O 1
ATOM 636 N N . LEU A 1 80 ? -6.215 -4.640 19.295 1.00 95.06 80 LEU A N 1
ATOM 637 C CA . LEU A 1 80 ? -5.736 -4.745 17.918 1.00 95.06 80 LEU A CA 1
ATOM 638 C C . LEU A 1 80 ? -5.183 -6.151 17.626 1.00 95.06 80 LEU A C 1
ATOM 640 O O . LEU A 1 80 ? -4.180 -6.563 18.209 1.00 95.06 80 LEU A O 1
ATOM 644 N N . VAL A 1 81 ? -5.804 -6.845 16.672 1.00 95.94 81 VAL A N 1
ATOM 645 C CA . VAL A 1 81 ? -5.429 -8.194 16.215 1.00 95.94 81 VAL A CA 1
ATOM 646 C C . VAL A 1 81 ? -4.388 -8.128 15.102 1.00 95.94 81 VAL A C 1
ATOM 648 O O . VAL A 1 81 ? -3.391 -8.842 15.138 1.00 95.94 81 VAL A O 1
ATOM 651 N N . SER A 1 82 ? -4.609 -7.275 14.101 1.00 96.50 82 SER A N 1
ATOM 652 C CA . SER A 1 82 ? -3.675 -7.092 12.986 1.00 96.50 82 SER A CA 1
ATOM 653 C C . SER A 1 82 ? -3.802 -5.699 12.394 1.00 96.50 82 SER A C 1
ATOM 655 O O . SER A 1 82 ? -4.915 -5.183 12.256 1.00 96.50 82 SER A O 1
ATOM 657 N N . LEU A 1 83 ? -2.676 -5.139 11.966 1.00 97.62 83 LEU A N 1
ATOM 658 C CA . LEU A 1 83 ? -2.621 -3.900 11.209 1.00 97.62 83 LEU A CA 1
ATOM 659 C C . LEU A 1 83 ? -1.790 -4.128 9.952 1.00 97.62 83 LEU A C 1
ATOM 661 O O . LEU A 1 83 ? -0.702 -4.695 10.019 1.00 97.62 83 LEU A O 1
ATOM 665 N N . GLN A 1 84 ? -2.309 -3.667 8.825 1.00 97.81 84 GLN A N 1
ATOM 666 C CA . GLN A 1 84 ? -1.657 -3.755 7.530 1.00 97.81 84 GLN A CA 1
ATOM 667 C C . GLN A 1 84 ? -1.576 -2.362 6.915 1.00 97.81 84 GLN A C 1
ATOM 669 O O . GLN A 1 84 ? -2.556 -1.614 6.974 1.00 97.81 84 GLN A O 1
ATOM 674 N N . GLY A 1 85 ? -0.436 -2.055 6.306 1.00 97.69 85 GLY A N 1
ATOM 675 C CA . GLY A 1 85 ? -0.268 -0.922 5.401 1.00 97.69 85 GLY A CA 1
ATOM 676 C C . GLY A 1 85 ? -0.207 -1.412 3.958 1.00 97.69 85 GLY A C 1
ATOM 677 O O . GLY A 1 85 ? -0.132 -2.617 3.683 1.00 97.69 85 GLY A O 1
ATOM 678 N N . GLY A 1 86 ? -0.280 -0.491 3.012 1.00 97.62 86 GLY A N 1
ATOM 679 C CA . GLY A 1 86 ? -0.249 -0.835 1.606 1.00 97.62 86 GLY A CA 1
ATOM 680 C C . GLY A 1 86 ? -0.284 0.358 0.672 1.00 97.62 86 GLY A C 1
ATOM 681 O O . GLY A 1 86 ? -0.591 1.487 1.046 1.00 97.62 86 GLY A O 1
ATOM 682 N N . VAL A 1 87 ? -0.014 0.050 -0.588 1.00 97.06 87 VAL A N 1
ATOM 683 C CA . VAL A 1 87 ? -0.217 0.938 -1.730 1.00 97.06 87 VAL A CA 1
ATOM 684 C C . VAL A 1 87 ? -0.988 0.177 -2.795 1.00 97.06 87 VAL A C 1
ATOM 686 O O . VAL A 1 87 ? -0.836 -1.043 -2.933 1.00 97.06 87 VAL A O 1
ATOM 689 N N . ARG A 1 88 ? -1.848 0.881 -3.523 1.00 96.81 88 ARG A N 1
ATOM 690 C CA . ARG A 1 88 ? -2.555 0.341 -4.684 1.00 96.81 88 ARG A CA 1
ATOM 691 C C . ARG A 1 88 ? -2.193 1.120 -5.926 1.00 96.81 88 ARG A C 1
ATOM 693 O O . ARG A 1 88 ? -2.001 2.327 -5.845 1.00 96.81 88 ARG A O 1
ATOM 700 N N . SER A 1 89 ? -2.146 0.444 -7.068 1.00 95.88 89 SER A N 1
ATOM 701 C CA . SER A 1 89 ? -1.949 1.051 -8.389 1.00 95.88 89 SER A CA 1
ATOM 702 C C . SER A 1 89 ? -0.664 1.885 -8.525 1.00 95.88 89 SER A C 1
ATOM 704 O O . SER A 1 89 ? -0.631 2.872 -9.269 1.00 95.88 89 SER A O 1
ATOM 706 N N . LEU A 1 90 ? 0.422 1.492 -7.845 1.00 95.75 90 LEU A N 1
ATOM 707 C CA . LEU A 1 90 ? 1.748 2.081 -8.062 1.00 95.75 90 LEU A CA 1
ATOM 708 C C . LEU A 1 90 ? 2.256 1.682 -9.449 1.00 95.75 90 LEU A C 1
ATOM 710 O O . LEU A 1 90 ? 2.778 0.591 -9.651 1.00 95.75 90 LEU A O 1
ATOM 714 N N . THR A 1 91 ? 2.049 2.569 -10.419 1.00 95.94 91 THR A N 1
ATOM 715 C CA . THR A 1 91 ? 2.335 2.295 -11.828 1.00 95.94 91 THR A CA 1
ATOM 716 C C . THR A 1 91 ? 3.771 2.672 -12.161 1.00 95.94 91 THR A C 1
ATOM 718 O O . THR A 1 91 ? 4.128 3.847 -12.097 1.00 95.94 91 THR A O 1
ATOM 721 N N . LEU A 1 92 ? 4.582 1.678 -12.523 1.00 95.81 92 LEU A N 1
ATOM 722 C CA . LEU A 1 92 ? 5.988 1.836 -12.893 1.00 95.81 92 LEU A CA 1
ATOM 723 C C . LEU A 1 92 ? 6.250 1.225 -14.269 1.00 95.81 92 LEU A C 1
ATOM 725 O O . LEU A 1 92 ? 5.626 0.234 -14.650 1.00 95.81 92 LEU A O 1
ATOM 729 N N . LEU A 1 93 ? 7.200 1.807 -14.999 1.00 96.94 93 LEU A N 1
ATOM 730 C CA . LEU A 1 93 ? 7.650 1.323 -16.299 1.00 96.94 93 LEU A CA 1
ATOM 731 C C . LEU A 1 93 ? 9.163 1.502 -16.420 1.00 96.94 93 LEU A C 1
ATOM 733 O O . LEU A 1 93 ? 9.687 2.568 -16.104 1.00 96.94 93 LEU A O 1
ATOM 737 N N . LYS A 1 94 ? 9.855 0.474 -16.918 1.00 96.75 94 LYS A N 1
ATOM 738 C CA . LYS A 1 94 ? 11.215 0.588 -17.454 1.00 96.75 94 LYS A CA 1
ATOM 739 C C . LYS A 1 94 ? 11.266 0.043 -18.876 1.00 96.75 94 LYS A C 1
ATOM 741 O O . LYS A 1 94 ? 10.568 -0.914 -19.213 1.00 96.75 94 LYS A O 1
ATOM 746 N N . THR A 1 95 ? 12.063 0.693 -19.716 1.00 97.69 95 THR A N 1
ATOM 747 C CA . THR A 1 95 ? 12.084 0.455 -21.166 1.00 97.69 95 THR A CA 1
ATOM 748 C C . THR A 1 95 ? 13.098 -0.596 -21.620 1.00 97.69 95 THR A C 1
ATOM 750 O O . THR A 1 95 ? 13.127 -0.934 -22.796 1.00 97.69 95 THR A O 1
ATOM 753 N N . THR A 1 96 ? 13.928 -1.086 -20.701 1.00 97.38 96 THR A N 1
ATOM 754 C CA . THR A 1 96 ? 14.992 -2.077 -20.918 1.00 97.38 96 THR A CA 1
ATOM 755 C C . THR A 1 96 ? 15.354 -2.714 -19.567 1.00 97.38 96 THR A C 1
ATOM 757 O O . THR A 1 96 ? 14.701 -2.436 -18.550 1.00 97.38 96 THR A O 1
ATOM 760 N N . ASN A 1 97 ? 16.415 -3.524 -19.508 1.00 96.06 97 ASN A N 1
ATOM 761 C CA . ASN A 1 97 ? 16.890 -4.210 -18.304 1.00 96.06 97 ASN A CA 1
ATOM 762 C C . ASN A 1 97 ? 15.813 -5.128 -17.697 1.00 96.06 97 ASN A C 1
ATOM 764 O O . ASN A 1 97 ? 15.727 -5.309 -16.475 1.00 96.06 97 ASN A O 1
ATOM 768 N N . SER A 1 98 ? 14.972 -5.709 -18.551 1.00 97.00 98 SER A N 1
ATOM 769 C CA . SER A 1 98 ? 14.067 -6.794 -18.191 1.00 97.00 98 SER A CA 1
ATOM 770 C C . SER A 1 98 ? 14.183 -7.891 -19.227 1.00 97.00 98 SER A C 1
ATOM 772 O O . SER A 1 98 ? 14.033 -7.630 -20.411 1.00 97.00 98 SER A O 1
ATOM 774 N N . SER A 1 99 ? 14.388 -9.118 -18.773 1.00 96.44 99 SER A N 1
ATOM 775 C CA . SER A 1 99 ? 14.390 -10.293 -19.628 1.00 96.44 99 SER A CA 1
ATOM 776 C C . SER A 1 99 ? 13.353 -11.303 -19.147 1.00 96.44 99 SER A C 1
ATOM 778 O O . SER A 1 99 ? 12.752 -11.163 -18.076 1.00 96.44 99 SER A O 1
ATOM 780 N N . PHE A 1 100 ? 13.073 -12.285 -19.995 1.00 96.69 100 PHE A N 1
ATOM 781 C CA . PHE A 1 100 ? 12.324 -13.483 -19.648 1.00 96.69 100 PHE A CA 1
ATOM 782 C C . PHE A 1 100 ? 12.779 -14.614 -20.561 1.00 96.69 100 PHE A C 1
ATOM 784 O O . PHE A 1 100 ? 12.341 -14.736 -21.707 1.00 96.69 100 PHE A O 1
ATOM 791 N N . THR A 1 101 ? 13.715 -15.397 -20.043 1.00 96.38 101 THR A N 1
ATOM 792 C CA . THR A 1 101 ? 14.406 -16.483 -20.741 1.00 96.38 101 THR A CA 1
ATOM 793 C C . THR A 1 101 ? 14.478 -17.706 -19.826 1.00 96.38 101 THR A C 1
ATOM 795 O O . THR A 1 101 ? 14.181 -17.610 -18.633 1.00 96.38 101 THR A O 1
ATOM 798 N N . ASN A 1 102 ? 14.859 -18.862 -20.367 1.00 94.38 102 ASN A N 1
ATOM 799 C CA . ASN A 1 102 ? 15.033 -20.124 -19.644 1.00 94.38 102 ASN A CA 1
ATOM 800 C C . ASN A 1 102 ? 13.774 -20.618 -18.903 1.00 94.38 102 ASN A C 1
ATOM 802 O O . ASN A 1 102 ? 13.873 -21.306 -17.885 1.00 94.38 102 ASN A O 1
ATOM 806 N N . PHE A 1 103 ? 12.576 -20.276 -19.387 1.00 95.00 103 PHE A N 1
ATOM 807 C CA . PHE A 1 103 ? 11.329 -20.820 -18.843 1.00 95.00 103 PHE A CA 1
ATOM 808 C C . PHE A 1 103 ? 11.048 -22.221 -19.399 1.00 95.00 103 PHE A C 1
ATOM 810 O O . PHE A 1 103 ? 11.442 -22.567 -20.513 1.00 95.00 103 PHE A O 1
ATOM 817 N N . HIS A 1 104 ? 10.333 -23.035 -18.620 1.00 96.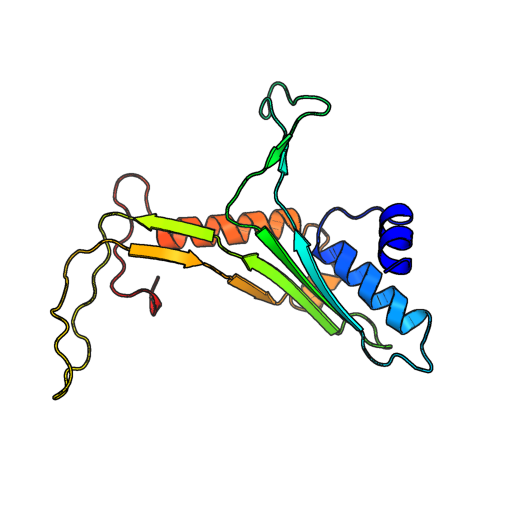19 104 HIS A N 1
ATOM 818 C CA . HIS A 1 104 ? 9.951 -24.381 -19.037 1.00 96.19 104 HIS A CA 1
ATOM 819 C C . HIS A 1 104 ? 9.132 -24.334 -20.333 1.00 96.19 104 HIS A C 1
ATOM 821 O O . HIS A 1 104 ? 8.165 -23.578 -20.431 1.00 96.19 104 HIS A O 1
ATOM 827 N N . ARG A 1 105 ? 9.490 -25.177 -21.306 1.00 96.88 105 ARG A N 1
ATOM 828 C CA . ARG A 1 105 ? 8.772 -25.295 -22.578 1.00 96.88 105 ARG A CA 1
ATOM 829 C C . ARG A 1 105 ? 8.014 -26.608 -22.645 1.00 96.88 105 ARG A C 1
ATOM 831 O O . ARG A 1 105 ? 8.535 -27.666 -22.309 1.00 96.88 105 ARG A O 1
ATOM 838 N N . ASP A 1 106 ? 6.784 -26.530 -23.115 1.00 97.06 106 ASP A N 1
ATOM 839 C CA . ASP A 1 106 ? 5.934 -27.674 -23.414 1.00 97.06 106 ASP A CA 1
ATOM 840 C C . ASP A 1 106 ? 5.300 -27.533 -24.808 1.00 97.06 106 ASP A C 1
ATOM 842 O O . ASP A 1 106 ? 5.576 -26.588 -25.553 1.00 97.06 106 ASP A O 1
ATOM 846 N N . ARG A 1 107 ? 4.410 -28.468 -25.160 1.00 97.12 107 ARG A N 1
ATOM 847 C CA . ARG A 1 107 ? 3.695 -28.473 -26.447 1.00 97.12 107 ARG A CA 1
ATOM 848 C C . ARG A 1 107 ? 2.800 -27.247 -26.694 1.00 97.12 107 ARG A C 1
ATOM 850 O O . ARG A 1 107 ? 2.337 -27.076 -27.815 1.00 97.12 107 ARG A O 1
ATOM 857 N N . PHE A 1 108 ? 2.527 -26.430 -25.676 1.00 97.19 108 PHE A N 1
ATOM 858 C CA . PHE A 1 108 ? 1.708 -25.219 -25.768 1.00 97.19 108 PHE A CA 1
ATOM 859 C C . PHE A 1 108 ? 2.540 -23.932 -25.698 1.00 97.19 108 PHE A C 1
ATOM 861 O O . PHE A 1 108 ? 2.002 -22.829 -25.804 1.00 97.19 108 PHE A O 1
ATOM 868 N N . THR A 1 109 ? 3.857 -24.045 -25.534 1.00 96.00 109 THR A N 1
ATOM 869 C CA . THR A 1 109 ? 4.731 -22.894 -25.337 1.00 96.00 109 THR A CA 1
ATOM 870 C C . THR A 1 109 ? 5.120 -22.262 -26.672 1.00 96.00 109 THR A C 1
ATOM 872 O O . THR A 1 109 ? 6.094 -22.657 -27.315 1.00 96.00 109 THR A O 1
ATOM 875 N N . LEU A 1 110 ? 4.367 -21.234 -27.066 1.00 96.56 110 LEU A N 1
ATOM 876 C CA . LEU A 1 110 ? 4.636 -20.425 -28.263 1.00 96.56 110 LEU A CA 1
ATOM 877 C C . LEU A 1 110 ? 5.454 -19.164 -27.975 1.00 96.56 110 LEU A C 1
ATOM 879 O O . LEU A 1 110 ? 6.000 -18.564 -28.897 1.00 96.56 110 LEU A O 1
ATOM 883 N N . LEU A 1 111 ? 5.540 -18.757 -26.706 1.00 97.12 111 LEU A N 1
ATOM 884 C CA . LEU A 1 111 ? 6.242 -17.543 -26.313 1.00 97.12 111 LEU A CA 1
ATOM 885 C C . LEU A 1 111 ? 7.741 -17.670 -26.666 1.00 97.12 111 LEU A C 1
ATOM 887 O O . LEU A 1 111 ? 8.383 -18.645 -26.240 1.00 97.12 111 LEU A O 1
ATOM 891 N N . PRO A 1 112 ? 8.306 -16.737 -27.453 1.00 96.19 112 PRO A N 1
ATOM 892 C CA . PRO A 1 112 ? 9.745 -16.655 -27.636 1.00 96.19 112 PRO A CA 1
ATOM 893 C C . PRO A 1 112 ? 10.400 -16.110 -26.368 1.00 96.19 112 PRO A C 1
ATOM 895 O O . PRO A 1 112 ? 9.791 -15.376 -25.588 1.00 96.19 112 PRO A O 1
ATOM 898 N N . GLU A 1 113 ? 11.655 -16.478 -26.167 1.00 95.88 113 GLU A N 1
ATOM 899 C CA . GLU A 1 113 ? 12.472 -15.852 -25.137 1.00 95.88 113 GLU A CA 1
ATOM 900 C C . GLU A 1 113 ? 12.763 -14.393 -25.500 1.00 95.88 113 GLU A C 1
ATOM 902 O O . GLU A 1 113 ? 12.843 -14.0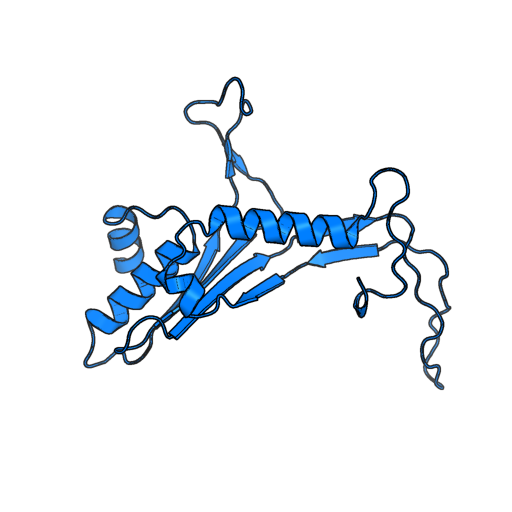39 -26.677 1.00 95.88 113 GLU A O 1
ATOM 907 N N . ALA A 1 114 ? 12.912 -13.545 -24.484 1.00 96.62 114 ALA A N 1
ATOM 908 C CA . ALA A 1 114 ? 13.261 -12.143 -24.665 1.00 96.62 114 ALA A CA 1
ATOM 909 C C . ALA A 1 114 ? 14.420 -11.781 -23.736 1.00 96.62 114 ALA A C 1
ATOM 911 O O . ALA A 1 114 ? 14.254 -11.766 -22.515 1.00 96.62 114 ALA A O 1
ATOM 912 N N . GLU A 1 115 ? 15.588 -11.492 -24.308 1.00 96.25 115 GLU A N 1
ATOM 913 C CA . GLU A 1 115 ? 16.760 -11.023 -23.554 1.00 96.25 115 GLU A CA 1
ATOM 914 C C . GLU A 1 115 ? 16.618 -9.564 -23.105 1.00 96.25 115 GLU A C 1
ATOM 916 O O . GLU A 1 115 ? 17.190 -9.184 -22.086 1.00 96.25 115 GLU A O 1
ATOM 921 N N . ASP A 1 116 ? 15.811 -8.773 -23.817 1.00 97.56 116 ASP A N 1
ATOM 922 C CA . ASP A 1 116 ? 15.383 -7.446 -23.387 1.00 97.56 116 ASP A CA 1
ATOM 923 C C . ASP A 1 116 ? 13.930 -7.175 -23.800 1.00 97.56 116 ASP A C 1
ATOM 925 O O . ASP A 1 116 ? 13.484 -7.576 -24.880 1.00 97.56 116 ASP A O 1
ATOM 929 N N . ARG A 1 117 ? 13.171 -6.517 -22.923 1.00 96.75 117 ARG A N 1
ATOM 930 C CA . ARG A 1 117 ? 11.769 -6.143 -23.142 1.00 96.75 117 ARG A CA 1
ATOM 931 C C . ARG A 1 117 ? 11.348 -4.983 -22.244 1.00 96.75 117 ARG A C 1
ATOM 933 O O . ARG A 1 117 ? 11.938 -4.726 -21.195 1.00 96.75 117 ARG A O 1
ATOM 940 N N . LEU A 1 118 ? 10.240 -4.340 -22.611 1.00 97.62 118 LEU A N 1
ATOM 941 C CA . LEU A 1 118 ? 9.531 -3.433 -21.712 1.00 97.62 118 LEU A CA 1
ATOM 942 C C . LEU A 1 118 ? 9.034 -4.196 -20.478 1.00 97.62 118 LEU A C 1
ATOM 944 O O . LEU A 1 118 ? 8.497 -5.301 -20.592 1.00 97.62 118 LEU A O 1
ATOM 948 N N . LEU A 1 119 ? 9.130 -3.560 -19.314 1.00 97.25 119 LEU A N 1
ATOM 949 C CA . LEU A 1 119 ? 8.445 -4.004 -18.108 1.00 97.25 119 LEU A CA 1
ATOM 950 C C . LEU A 1 119 ? 7.614 -2.849 -17.563 1.00 97.25 119 LEU A C 1
ATOM 952 O O . LEU A 1 119 ? 8.166 -1.845 -17.121 1.00 97.25 119 LEU A O 1
ATOM 956 N N . ALA A 1 120 ? 6.295 -3.014 -17.575 1.00 96.50 120 ALA A N 1
ATOM 957 C CA . ALA A 1 120 ? 5.348 -2.103 -16.952 1.00 96.50 120 ALA A CA 1
ATOM 958 C C . ALA A 1 120 ? 4.456 -2.883 -15.982 1.00 96.50 120 ALA A C 1
ATOM 960 O O . ALA A 1 120 ? 4.033 -3.996 -16.294 1.00 96.50 120 ALA A O 1
ATOM 961 N N . SER A 1 121 ? 4.188 -2.318 -14.807 1.00 94.94 121 SER A N 1
ATOM 962 C CA . SER A 1 121 ? 3.342 -2.946 -13.791 1.00 94.94 121 SER A CA 1
ATOM 963 C C . SER A 1 121 ? 2.587 -1.899 -12.981 1.00 94.94 121 SER A C 1
ATOM 965 O O . SER A 1 121 ? 3.134 -0.841 -12.674 1.00 94.94 121 SER A O 1
ATOM 967 N N . ALA A 1 122 ? 1.345 -2.215 -12.618 1.00 95.94 122 ALA A N 1
ATOM 968 C CA . ALA A 1 122 ? 0.592 -1.518 -11.583 1.00 95.94 122 ALA A CA 1
ATOM 969 C C . ALA A 1 122 ? 0.686 -2.352 -10.300 1.00 95.94 122 ALA A C 1
ATOM 971 O O . ALA A 1 122 ? 0.043 -3.391 -10.170 1.00 95.94 122 ALA A O 1
ATOM 972 N N . ILE A 1 123 ? 1.554 -1.926 -9.387 1.00 95.50 123 ILE A N 1
ATOM 973 C CA . ILE A 1 123 ? 1.905 -2.678 -8.187 1.00 95.50 123 ILE A CA 1
ATOM 974 C C . ILE A 1 123 ? 0.871 -2.411 -7.093 1.00 95.50 123 ILE A C 1
ATOM 976 O O . ILE A 1 123 ? 0.671 -1.268 -6.671 1.00 95.50 123 ILE A O 1
ATOM 980 N N . ASP A 1 124 ? 0.292 -3.497 -6.590 1.00 97.19 124 ASP A N 1
ATOM 981 C CA . ASP A 1 124 ? -0.443 -3.538 -5.334 1.00 97.19 124 ASP A CA 1
ATOM 982 C C . ASP A 1 124 ? 0.424 -4.245 -4.294 1.00 97.19 124 ASP A C 1
ATOM 984 O O . ASP A 1 124 ? 0.708 -5.437 -4.411 1.00 97.19 124 ASP A O 1
ATOM 988 N N . ALA A 1 125 ? 0.851 -3.510 -3.269 1.00 97.19 125 ALA A N 1
ATOM 989 C CA . ALA A 1 125 ? 1.662 -4.057 -2.189 1.00 97.19 125 ALA A CA 1
ATOM 990 C C . ALA A 1 125 ? 0.939 -3.913 -0.851 1.00 97.19 125 ALA A C 1
ATOM 992 O O . ALA A 1 125 ? 0.277 -2.909 -0.579 1.00 97.19 125 ALA A O 1
ATOM 993 N N . THR A 1 126 ? 1.069 -4.927 -0.004 1.00 97.81 126 THR A N 1
ATOM 994 C CA . THR A 1 126 ? 0.573 -4.921 1.371 1.00 97.81 126 THR A CA 1
ATOM 995 C C . THR A 1 126 ? 1.643 -5.498 2.273 1.00 97.81 126 THR A C 1
ATOM 997 O O . THR A 1 126 ? 2.283 -6.486 1.922 1.00 97.81 126 THR A O 1
ATOM 1000 N N . TRP A 1 127 ? 1.821 -4.879 3.431 1.00 96.94 127 TRP A N 1
ATOM 1001 C CA . TRP A 1 127 ? 2.720 -5.353 4.470 1.00 96.94 127 TRP A CA 1
ATOM 1002 C C . TRP A 1 127 ? 1.977 -5.438 5.797 1.00 96.94 127 TRP A C 1
ATOM 1004 O O . TRP A 1 127 ? 1.145 -4.588 6.125 1.00 96.94 127 TRP A O 1
ATOM 1014 N N . ASP A 1 128 ? 2.289 -6.479 6.559 1.00 96.81 128 ASP A N 1
ATOM 1015 C CA . ASP A 1 128 ? 1.790 -6.674 7.912 1.00 96.81 128 ASP A CA 1
ATOM 1016 C C . ASP A 1 128 ? 2.729 -6.000 8.912 1.00 96.81 128 ASP A C 1
ATOM 1018 O O . ASP A 1 128 ? 3.937 -6.248 8.926 1.00 96.81 128 ASP A O 1
ATOM 1022 N N . TYR A 1 129 ? 2.175 -5.167 9.789 1.00 95.12 129 TYR A N 1
ATOM 1023 C CA . TYR A 1 129 ? 2.921 -4.649 10.926 1.00 95.12 129 TYR A CA 1
ATOM 1024 C C . TYR A 1 129 ? 2.906 -5.686 12.050 1.00 95.12 129 TYR A C 1
ATOM 1026 O O . TYR A 1 129 ? 1.844 -6.144 12.480 1.00 95.12 129 TYR A O 1
ATOM 1034 N N . CYS A 1 130 ? 4.080 -6.051 12.566 1.00 91.75 130 CYS A N 1
ATOM 1035 C CA . CYS A 1 130 ? 4.140 -6.955 13.708 1.00 91.75 130 CYS A CA 1
ATOM 1036 C C . CYS A 1 130 ? 3.583 -6.277 14.974 1.00 91.75 130 CYS A C 1
ATOM 1038 O O . CYS A 1 130 ? 3.719 -5.069 15.179 1.00 91.75 130 CYS A O 1
ATOM 1040 N N . THR A 1 131 ? 2.970 -7.058 15.865 1.00 83.50 131 THR A N 1
ATOM 1041 C CA . THR A 1 131 ? 2.232 -6.528 17.026 1.00 83.50 131 THR A CA 1
ATOM 1042 C C . THR A 1 131 ? 3.087 -5.644 17.942 1.00 83.50 131 THR A C 1
ATOM 1044 O O . THR A 1 131 ? 2.595 -4.662 18.500 1.00 83.50 131 THR A O 1
ATOM 1047 N N . SER A 1 132 ? 4.370 -5.972 18.118 1.00 85.56 132 SER A N 1
ATOM 1048 C CA . SER A 1 132 ? 5.302 -5.177 18.930 1.00 85.56 132 SER A CA 1
ATOM 1049 C C . SER A 1 132 ? 5.601 -3.817 18.299 1.00 85.56 132 SER A C 1
ATOM 1051 O O . SER A 1 132 ? 5.647 -2.815 19.018 1.00 85.56 132 SER A O 1
ATOM 1053 N N . PHE A 1 133 ? 5.743 -3.772 16.971 1.00 83.06 133 PHE A N 1
ATOM 1054 C CA . PHE A 1 133 ? 5.907 -2.539 16.210 1.00 83.06 133 PHE A CA 1
ATOM 1055 C C . PHE A 1 133 ? 4.667 -1.663 16.354 1.00 83.06 133 PHE A C 1
ATOM 1057 O O . PHE A 1 133 ? 4.787 -0.516 16.775 1.00 83.06 133 PHE A O 1
ATOM 1064 N N . SER A 1 134 ? 3.465 -2.215 16.155 1.00 84.94 134 SER A N 1
ATOM 1065 C CA . SER A 1 134 ? 2.238 -1.412 16.206 1.00 84.94 134 SER A CA 1
ATOM 1066 C C . SER A 1 134 ? 1.943 -0.781 17.566 1.00 84.94 134 SER A C 1
ATOM 1068 O O . SER A 1 134 ? 1.315 0.273 17.651 1.00 84.94 134 SER A O 1
ATOM 1070 N N . LYS A 1 135 ? 2.425 -1.386 18.655 1.00 80.62 135 LYS A N 1
ATOM 1071 C CA . LYS A 1 135 ? 2.252 -0.829 20.003 1.00 80.62 135 LYS A CA 1
ATOM 1072 C C . LYS A 1 135 ? 3.148 0.381 20.270 1.00 80.62 135 LYS A C 1
ATOM 1074 O O . LYS A 1 135 ? 2.701 1.307 20.947 1.00 80.62 135 LYS A O 1
ATOM 1079 N N . ARG A 1 136 ? 4.382 0.377 19.751 1.00 83.06 136 ARG A N 1
ATOM 1080 C CA . ARG A 1 136 ? 5.419 1.390 20.038 1.00 83.06 136 ARG A CA 1
ATOM 1081 C C . ARG A 1 136 ? 5.523 2.468 18.964 1.00 83.06 136 ARG A C 1
ATOM 1083 O O . ARG A 1 136 ? 5.852 3.605 19.278 1.00 83.06 136 ARG A O 1
ATOM 1090 N N . HIS A 1 137 ? 5.259 2.100 17.716 1.00 81.12 137 HIS A N 1
ATOM 1091 C CA . HIS A 1 137 ? 5.421 2.969 16.562 1.00 81.12 137 HIS A CA 1
ATOM 1092 C C . HIS A 1 137 ? 4.197 3.858 16.348 1.00 81.12 137 HIS A C 1
ATOM 1094 O O . HIS A 1 137 ? 3.063 3.467 16.639 1.00 81.12 137 HIS A O 1
ATOM 1100 N N . ARG A 1 138 ? 4.438 5.076 15.863 1.00 81.88 138 ARG A N 1
ATOM 1101 C CA . ARG A 1 138 ? 3.396 6.081 15.595 1.00 81.88 138 ARG A CA 1
ATOM 1102 C C . ARG A 1 138 ? 3.569 6.786 14.246 1.00 81.88 138 ARG A C 1
ATOM 1104 O O . ARG A 1 138 ? 2.726 7.595 13.893 1.00 81.88 138 ARG A O 1
ATOM 1111 N N . ASP A 1 139 ? 4.632 6.492 13.494 1.00 92.06 139 ASP A N 1
ATOM 1112 C CA . ASP A 1 139 ? 4.904 7.138 12.202 1.00 92.06 139 ASP A CA 1
ATOM 1113 C C . ASP A 1 139 ? 4.644 6.197 11.016 1.00 92.06 139 ASP A C 1
ATOM 1115 O O . ASP A 1 139 ? 5.551 5.643 10.379 1.00 92.06 139 ASP A O 1
ATOM 1119 N N . TRP A 1 140 ? 3.362 5.968 10.754 1.00 94.06 140 TRP A N 1
ATOM 1120 C CA . TRP A 1 140 ? 2.902 5.113 9.661 1.00 94.06 140 TRP A CA 1
ATOM 1121 C C . TRP A 1 140 ? 3.243 5.710 8.299 1.00 94.06 140 TRP A C 1
ATOM 1123 O O . TRP A 1 140 ? 3.771 5.013 7.439 1.00 94.06 140 TRP A O 1
ATOM 1133 N N . THR A 1 141 ? 3.052 7.021 8.140 1.00 92.38 141 THR A N 1
ATOM 1134 C CA . THR A 1 141 ? 3.355 7.751 6.906 1.00 92.38 141 THR A CA 1
ATOM 1135 C C . THR A 1 141 ? 4.836 7.657 6.538 1.00 92.38 141 THR A C 1
ATOM 1137 O O . THR A 1 141 ? 5.160 7.359 5.387 1.00 92.38 141 THR A O 1
ATOM 1140 N N . GLY A 1 142 ? 5.746 7.830 7.503 1.00 93.00 142 GLY A N 1
ATOM 1141 C CA . GLY A 1 142 ? 7.179 7.641 7.283 1.00 93.00 142 GLY A CA 1
ATOM 1142 C C . GLY A 1 142 ? 7.526 6.206 6.886 1.00 93.00 142 GLY A C 1
ATOM 1143 O O . GLY A 1 142 ? 8.304 5.991 5.959 1.00 93.00 142 GLY A O 1
ATOM 1144 N N . THR A 1 143 ? 6.885 5.212 7.508 1.00 94.50 143 THR A N 1
ATOM 1145 C CA . THR A 1 143 ? 7.106 3.794 7.164 1.00 94.50 143 THR A CA 1
ATOM 1146 C C . THR A 1 143 ? 6.640 3.482 5.745 1.00 94.50 143 THR A C 1
ATOM 1148 O O . THR A 1 143 ? 7.398 2.914 4.960 1.00 94.50 143 THR A O 1
ATOM 1151 N N . SER A 1 144 ? 5.433 3.917 5.385 1.00 93.88 144 SER A N 1
ATOM 1152 C CA . SER A 1 144 ? 4.890 3.801 4.031 1.00 93.88 144 SER A CA 1
ATOM 1153 C C . SER A 1 144 ? 5.810 4.461 3.004 1.00 93.88 144 SER A C 1
ATOM 1155 O O . SER A 1 144 ? 6.121 3.851 1.985 1.00 93.88 144 SER A O 1
ATOM 1157 N N . SER A 1 145 ? 6.329 5.658 3.294 1.00 93.81 145 SER A N 1
ATOM 1158 C CA . SER A 1 145 ? 7.280 6.361 2.422 1.00 93.81 145 SER A CA 1
ATOM 1159 C C . SER A 1 145 ? 8.565 5.555 2.173 1.00 93.81 145 SER A C 1
ATOM 1161 O O . SER A 1 145 ? 9.013 5.424 1.029 1.00 93.81 145 SER A O 1
ATOM 1163 N N . VAL A 1 146 ? 9.128 4.940 3.220 1.00 96.12 146 VAL A N 1
ATOM 1164 C CA . VAL A 1 146 ? 10.312 4.069 3.113 1.00 96.12 146 VAL A CA 1
ATOM 1165 C C . VAL A 1 146 ? 10.015 2.826 2.270 1.00 96.12 146 VAL A C 1
ATOM 1167 O O . VAL A 1 146 ? 10.813 2.470 1.398 1.00 96.12 146 VAL A O 1
ATOM 1170 N N . VAL A 1 147 ? 8.865 2.179 2.478 1.00 96.12 147 VAL A N 1
ATOM 1171 C CA . VAL A 1 147 ? 8.462 1.002 1.691 1.00 96.12 147 VAL A CA 1
ATOM 1172 C C . VAL A 1 147 ? 8.248 1.372 0.223 1.00 96.12 147 VAL A C 1
ATOM 1174 O O . VAL A 1 147 ? 8.799 0.699 -0.646 1.00 96.12 147 VAL A O 1
ATOM 1177 N N . LEU A 1 148 ? 7.531 2.462 -0.076 1.00 95.19 148 LEU A N 1
ATOM 1178 C CA . LEU A 1 148 ? 7.342 2.945 -1.451 1.00 95.19 148 LEU A CA 1
ATOM 1179 C C . LEU A 1 148 ? 8.683 3.241 -2.130 1.00 95.19 148 LEU A C 1
ATOM 1181 O O . LEU A 1 148 ? 8.913 2.800 -3.255 1.00 95.19 148 LEU A O 1
ATOM 1185 N N . SER A 1 149 ? 9.584 3.937 -1.436 1.00 95.94 149 SER A N 1
ATOM 1186 C CA . SER A 1 149 ? 10.923 4.240 -1.953 1.00 95.94 149 SER A CA 1
ATOM 1187 C C . SER A 1 149 ? 11.715 2.964 -2.243 1.00 95.94 149 SER A C 1
ATOM 1189 O O . SER A 1 149 ? 12.385 2.870 -3.268 1.00 95.94 149 SER A O 1
ATOM 1191 N N . THR A 1 150 ? 11.584 1.951 -1.383 1.00 96.81 150 THR A N 1
ATOM 1192 C CA . THR A 1 150 ? 12.223 0.640 -1.563 1.00 96.81 150 THR A CA 1
ATOM 1193 C C . THR A 1 150 ? 11.645 -0.113 -2.761 1.00 96.81 150 THR A C 1
ATOM 1195 O O . THR A 1 150 ? 12.408 -0.638 -3.564 1.00 96.81 150 THR A O 1
ATOM 1198 N N . LEU A 1 151 ? 10.319 -0.131 -2.936 1.00 96.06 151 LEU A N 1
ATOM 1199 C CA . LEU A 1 151 ? 9.664 -0.743 -4.101 1.00 96.06 151 LEU A CA 1
ATOM 1200 C C . LEU A 1 151 ? 10.136 -0.100 -5.411 1.00 96.06 151 LEU A C 1
ATOM 1202 O O . LEU A 1 151 ? 10.497 -0.802 -6.357 1.00 96.06 151 LEU A O 1
ATOM 1206 N N . ILE A 1 152 ? 10.183 1.234 -5.451 1.00 96.19 152 ILE A N 1
ATOM 1207 C CA . ILE A 1 152 ? 10.645 1.990 -6.620 1.00 96.19 152 ILE A CA 1
ATOM 1208 C C . ILE A 1 152 ? 12.124 1.695 -6.897 1.00 96.19 152 ILE A C 1
ATOM 1210 O O . ILE A 1 152 ? 12.487 1.403 -8.037 1.00 96.19 152 ILE A O 1
ATOM 1214 N N . ALA A 1 153 ? 12.972 1.715 -5.866 1.00 96.00 153 ALA A N 1
ATOM 1215 C CA . ALA A 1 153 ? 14.398 1.432 -6.002 1.00 96.00 153 ALA A CA 1
ATOM 1216 C C . ALA A 1 153 ? 14.666 -0.009 -6.467 1.00 96.00 153 ALA A C 1
ATOM 1218 O O . ALA A 1 153 ? 15.507 -0.222 -7.340 1.00 96.00 153 ALA A O 1
ATOM 1219 N N . SER A 1 154 ? 13.930 -0.995 -5.944 1.00 95.69 154 SER A N 1
ATOM 1220 C CA . SER A 1 154 ? 14.045 -2.400 -6.357 1.00 95.69 154 SER A CA 1
ATOM 1221 C C . SER A 1 154 ? 13.663 -2.613 -7.820 1.00 95.69 154 SER A C 1
ATOM 1223 O O . SER A 1 154 ? 14.330 -3.391 -8.508 1.00 95.69 154 SER A O 1
ATOM 1225 N N . PHE A 1 155 ? 12.646 -1.894 -8.306 1.00 96.31 155 PHE A N 1
ATOM 1226 C CA . PHE A 1 155 ? 12.204 -1.940 -9.699 1.00 96.31 155 PHE A CA 1
ATOM 1227 C C . PHE A 1 155 ? 13.191 -1.249 -10.659 1.00 96.31 155 PHE A C 1
ATOM 1229 O O . PHE A 1 155 ? 13.540 -1.812 -11.705 1.00 96.31 155 PHE A O 1
ATOM 1236 N N . ALA A 1 156 ? 13.629 -0.032 -10.311 1.00 96.00 156 ALA A N 1
ATOM 1237 C CA . ALA A 1 156 ? 14.409 0.841 -11.188 1.00 96.00 156 ALA A CA 1
ATOM 1238 C C . ALA A 1 156 ? 15.920 0.552 -11.156 1.00 96.00 156 ALA A C 1
ATOM 1240 O O . ALA A 1 156 ? 16.558 0.473 -12.208 1.00 96.00 156 ALA A O 1
ATOM 1241 N N . GLY A 1 157 ? 16.493 0.356 -9.967 1.00 95.44 157 GLY A N 1
ATOM 1242 C CA . GLY A 1 157 ? 17.940 0.287 -9.768 1.00 95.44 157 GLY A CA 1
ATOM 1243 C C . GLY A 1 157 ? 18.637 1.649 -9.819 1.00 95.44 157 GLY A C 1
ATOM 1244 O O . GLY A 1 157 ? 18.041 2.686 -9.537 1.00 95.44 157 GLY A O 1
ATOM 1245 N N . ASP A 1 158 ? 19.925 1.636 -10.169 1.00 96.38 158 ASP A N 1
ATOM 1246 C CA . ASP A 1 158 ? 20.730 2.851 -10.333 1.00 96.38 158 ASP A CA 1
ATOM 1247 C C . ASP A 1 158 ? 20.184 3.741 -11.463 1.00 96.38 158 ASP A C 1
ATOM 1249 O O . ASP A 1 158 ? 19.838 3.251 -12.534 1.00 96.38 158 ASP A O 1
ATOM 1253 N N . ALA A 1 159 ? 20.161 5.061 -11.269 1.00 95.62 159 ALA A N 1
ATOM 1254 C CA . ALA A 1 159 ? 19.556 5.986 -12.231 1.00 95.62 159 ALA A CA 1
ATOM 1255 C C . ALA A 1 159 ? 20.289 6.064 -13.586 1.00 95.62 159 ALA A C 1
ATOM 1257 O O . ALA A 1 159 ? 19.701 6.508 -14.57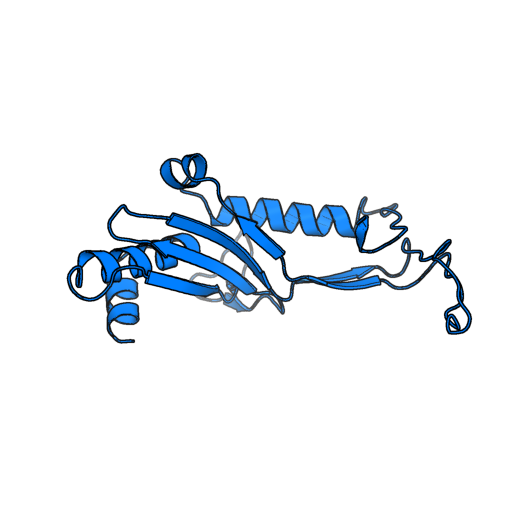0 1.00 95.62 159 ALA A O 1
ATOM 1258 N N . ARG A 1 160 ? 21.569 5.670 -13.653 1.00 95.75 160 ARG A N 1
ATOM 1259 C CA . ARG A 1 160 ? 22.362 5.693 -14.893 1.00 95.75 160 ARG A CA 1
ATOM 1260 C C . ARG A 1 160 ? 22.462 4.320 -15.547 1.00 95.75 160 ARG A C 1
ATOM 1262 O O . ARG A 1 160 ? 22.539 4.244 -16.767 1.00 95.75 160 ARG A O 1
ATOM 1269 N N . ARG A 1 161 ? 22.520 3.254 -14.747 1.00 95.38 161 ARG A N 1
ATOM 1270 C CA . ARG A 1 161 ? 22.777 1.880 -15.216 1.00 95.38 161 ARG A CA 1
ATOM 1271 C C . ARG A 1 161 ? 21.541 0.981 -15.188 1.00 95.38 161 ARG A C 1
ATOM 1273 O O . ARG A 1 161 ? 21.492 -0.002 -15.921 1.00 95.38 161 ARG A O 1
ATOM 1280 N N . GLY A 1 162 ? 20.549 1.311 -14.367 1.00 94.38 162 GLY A N 1
ATOM 1281 C CA . GLY A 1 162 ? 19.405 0.459 -14.061 1.00 94.38 162 GLY A CA 1
ATOM 1282 C C . GLY A 1 162 ? 19.782 -0.781 -13.243 1.00 94.38 162 GLY A C 1
ATOM 1283 O O . GLY A 1 162 ? 20.915 -0.943 -12.786 1.00 94.38 162 GLY A O 1
ATOM 1284 N N . LYS A 1 163 ? 18.807 -1.674 -13.055 1.00 94.44 163 LYS A N 1
ATOM 1285 C CA . LYS A 1 163 ? 18.994 -3.018 -12.487 1.00 94.44 163 LYS A CA 1
ATOM 1286 C C . LYS A 1 163 ? 18.356 -4.060 -13.419 1.00 94.44 163 LYS A C 1
ATOM 1288 O O . LYS A 1 163 ? 17.135 -4.001 -13.628 1.00 94.44 163 LYS A O 1
ATOM 1293 N N . PRO A 1 164 ? 19.139 -5.011 -13.965 1.00 94.69 164 PRO A N 1
ATOM 1294 C CA . PRO A 1 164 ? 18.601 -6.132 -14.725 1.00 94.69 164 PRO A CA 1
ATOM 1295 C C . PRO A 1 164 ? 17.622 -6.957 -13.887 1.00 94.69 164 PRO A C 1
ATOM 1297 O O . PRO A 1 164 ? 17.874 -7.247 -12.717 1.00 94.69 164 PRO A O 1
ATOM 1300 N N . SER A 1 165 ? 16.499 -7.332 -14.492 1.00 95.06 165 SER A N 1
ATOM 1301 C CA . SER A 1 165 ? 15.478 -8.190 -13.892 1.00 95.06 165 SER A CA 1
ATOM 1302 C C . SER A 1 165 ? 15.224 -9.392 -14.808 1.00 95.06 165 SER A C 1
ATOM 1304 O O . SER A 1 165 ? 14.699 -9.192 -15.905 1.00 95.06 165 SER A O 1
ATOM 1306 N N . PRO A 1 166 ? 15.581 -10.622 -14.389 1.00 93.88 166 PRO A N 1
ATOM 1307 C CA . PRO A 1 166 ? 15.357 -11.825 -15.193 1.00 93.88 166 PRO A CA 1
ATOM 1308 C C . PRO A 1 166 ? 13.898 -12.299 -15.168 1.00 93.88 166 PRO A C 1
ATOM 1310 O O . PRO A 1 166 ? 13.472 -13.099 -15.998 1.00 93.88 166 PRO A O 1
ATOM 1313 N N . SER A 1 167 ? 13.134 -11.852 -14.170 1.00 90.81 167 SER A N 1
ATOM 1314 C CA . SER A 1 167 ? 11.711 -12.128 -14.033 1.00 90.81 167 SER A CA 1
ATOM 1315 C C . SER A 1 167 ? 11.077 -11.144 -13.051 1.00 90.81 167 SER A C 1
ATOM 1317 O O . SER A 1 167 ? 11.751 -10.586 -12.178 1.00 90.81 167 SER A O 1
ATOM 1319 N N . VAL A 1 168 ? 9.759 -10.971 -13.148 1.00 90.00 168 VAL A N 1
ATOM 1320 C CA . VAL A 1 168 ? 8.996 -10.159 -12.186 1.00 90.00 168 VAL A CA 1
ATOM 1321 C C . VAL A 1 168 ? 9.100 -10.751 -10.780 1.00 90.00 168 VAL A C 1
ATOM 1323 O O . VAL A 1 168 ? 9.216 -10.012 -9.815 1.00 90.00 168 VAL A O 1
ATOM 1326 N N . GLN A 1 169 ? 9.136 -12.078 -10.667 1.00 89.75 169 GLN A N 1
ATOM 1327 C CA . GLN A 1 169 ? 9.200 -12.813 -9.406 1.00 89.75 169 GLN A CA 1
ATOM 1328 C C . GLN A 1 169 ? 10.504 -12.569 -8.633 1.00 89.75 169 GLN A C 1
ATOM 1330 O O . GLN A 1 169 ? 10.523 -12.696 -7.414 1.00 89.75 169 GLN A O 1
ATOM 1335 N N . THR A 1 170 ? 11.594 -12.249 -9.335 1.00 88.25 170 THR A N 1
ATOM 1336 C CA . THR A 1 170 ? 12.910 -11.964 -8.735 1.00 88.25 170 THR A CA 1
ATOM 1337 C C . THR A 1 170 ? 13.097 -10.484 -8.384 1.00 88.25 170 THR A C 1
ATOM 1339 O O . THR A 1 170 ? 14.034 -10.147 -7.663 1.00 88.25 170 THR A O 1
ATOM 1342 N N . THR A 1 171 ? 12.273 -9.604 -8.957 1.00 81.62 171 THR A N 1
ATOM 1343 C CA . THR A 1 171 ? 12.439 -8.143 -8.870 1.00 81.62 171 THR A CA 1
ATOM 1344 C C . THR A 1 171 ? 12.058 -7.625 -7.495 1.00 81.62 171 THR A C 1
ATOM 1346 O O . THR A 1 171 ? 12.879 -6.855 -6.940 1.00 81.62 171 THR A O 1
#

Radius of gyration: 20.98 Å; chains: 1; bounding box: 46×57×52 Å

Foldseek 3Di:
DVVLVVCVVVDDADDPQVSQQSVFCCVCVVCVVPDFKDKGKDKAFDWDFPPPPVGTDPDDTDTDDPKIKIKMWMAGNVGTPWIKTWMWQPKDKDAWLEWADPDDDDPPDPDDTGPIGIDIDRDIDMDIDDPVCVVPDRCPVVVVVVVSVVVRCVQFPDPVPTHHHNDPVRD